Protein AF-A0A2E0P9W3-F1 (afdb_monomer_lite)

Foldseek 3Di:
DDDDDWDKDWDDADPVRPDTDIDTPDDDAPDKDKAAQQVDADPVRDGDPDRIDIDHRNDDDD

Radius of gyration: 13.71 Å; chains: 1; bounding box: 28×27×30 Å

Sequence (62 aa):
MDMKIHELKFVKLDESGLFIDLAVDELREGYVYELHAHGVRDRKGSKLLHPEAYYTLNRVLK

Structure (mmCIF, N/CA/C/O backbone):
data_AF-A0A2E0P9W3-F1
#
_entry.id   AF-A0A2E0P9W3-F1
#
loop_
_atom_site.group_PDB
_atom_site.id
_atom_site.type_symbol
_atom_site.label_atom_id
_atom_site.label_alt_id
_atom_site.label_comp_id
_atom_site.label_asym_id
_atom_site.label_entity_id
_atom_site.label_seq_id
_atom_site.pdbx_PDB_ins_code
_atom_site.Cartn_x
_atom_site.Cartn_y
_atom_site.Cartn_z
_atom_site.occupancy
_atom_site.B_iso_or_equiv
_atom_site.auth_seq_id
_atom_site.auth_comp_id
_atom_site.auth_asym_id
_atom_site.auth_atom_id
_atom_site.pdbx_PDB_model_num
ATOM 1 N N . MET A 1 1 ? 14.393 12.214 -13.595 1.00 62.88 1 MET A N 1
ATOM 2 C CA . MET A 1 1 ? 13.889 11.117 -12.746 1.00 62.88 1 MET A CA 1
ATOM 3 C C . MET A 1 1 ? 12.631 10.586 -13.403 1.00 62.88 1 MET A C 1
ATOM 5 O O . MET A 1 1 ? 11.814 11.397 -13.814 1.00 62.88 1 MET A O 1
ATOM 9 N N . ASP A 1 2 ? 12.540 9.272 -13.590 1.00 82.06 2 ASP A N 1
ATOM 10 C CA . ASP A 1 2 ? 11.366 8.590 -14.149 1.00 82.06 2 ASP A CA 1
ATOM 11 C C . ASP A 1 2 ? 10.363 8.373 -13.009 1.00 82.06 2 ASP A C 1
ATOM 13 O O . ASP A 1 2 ? 10.664 7.643 -12.066 1.00 82.06 2 ASP A O 1
ATOM 17 N N . MET A 1 3 ? 9.235 9.083 -13.042 1.00 85.31 3 MET A N 1
ATOM 18 C CA . MET A 1 3 ? 8.180 8.998 -12.032 1.00 85.31 3 MET A CA 1
ATOM 19 C C . MET A 1 3 ? 6.862 8.710 -12.737 1.00 85.31 3 MET A C 1
ATOM 21 O O . MET A 1 3 ? 6.481 9.420 -13.670 1.00 85.31 3 MET A O 1
ATOM 25 N N . LYS A 1 4 ? 6.161 7.679 -12.269 1.00 90.69 4 LYS A N 1
ATOM 26 C CA . LYS A 1 4 ? 4.887 7.242 -12.833 1.00 90.69 4 LYS A CA 1
ATOM 27 C C . LYS A 1 4 ? 3.889 6.972 -11.716 1.00 90.69 4 LYS A C 1
ATOM 29 O O . LYS A 1 4 ? 4.220 6.347 -10.714 1.00 90.69 4 LYS A O 1
ATOM 34 N N . ILE A 1 5 ? 2.661 7.444 -11.912 1.00 91.69 5 ILE A N 1
ATOM 35 C CA . ILE A 1 5 ? 1.522 7.085 -11.067 1.00 91.69 5 ILE A CA 1
ATOM 36 C C . ILE A 1 5 ? 0.946 5.779 -11.610 1.00 91.69 5 ILE A C 1
ATOM 38 O O . ILE A 1 5 ? 0.701 5.663 -12.812 1.00 91.69 5 ILE A O 1
ATOM 42 N N . HIS A 1 6 ? 0.751 4.806 -10.725 1.00 91.94 6 HIS A N 1
ATOM 43 C CA . HIS A 1 6 ? 0.180 3.506 -11.060 1.00 91.94 6 HIS A CA 1
ATOM 44 C C . HIS A 1 6 ? -1.293 3.450 -10.662 1.00 91.94 6 HIS A C 1
ATOM 46 O O . HIS A 1 6 ? -1.687 3.997 -9.630 1.00 91.94 6 HIS A O 1
ATOM 52 N N . GLU A 1 7 ? -2.100 2.763 -11.468 1.00 92.62 7 GLU A N 1
ATOM 53 C CA . GLU A 1 7 ? -3.454 2.410 -11.057 1.00 92.62 7 GLU A CA 1
ATOM 54 C C . GLU A 1 7 ? -3.403 1.357 -9.950 1.00 92.62 7 GLU A C 1
ATOM 56 O O . GLU A 1 7 ? -2.655 0.378 -10.021 1.00 92.62 7 GLU A O 1
ATOM 61 N N . LEU A 1 8 ? -4.216 1.575 -8.918 1.00 92.00 8 LEU A N 1
ATOM 62 C CA . LEU A 1 8 ? -4.294 0.728 -7.739 1.00 92.00 8 LEU A CA 1
ATOM 63 C C . LEU A 1 8 ? -5.731 0.243 -7.565 1.00 92.00 8 LEU A C 1
ATOM 65 O O . LEU A 1 8 ? -6.668 1.039 -7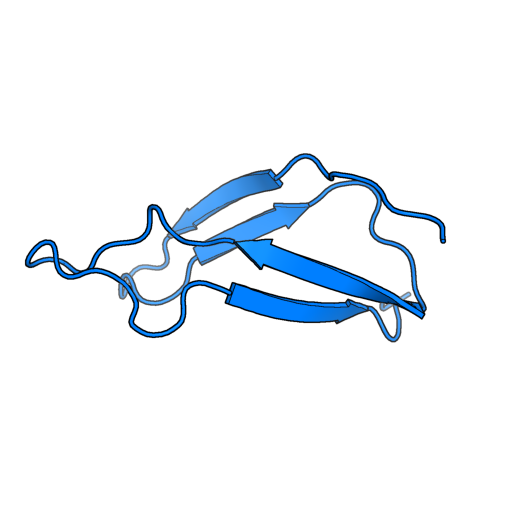.495 1.00 92.00 8 LEU A O 1
ATOM 69 N N . LYS A 1 9 ? -5.900 -1.076 -7.498 1.00 94.06 9 LYS A N 1
ATOM 70 C CA . LYS A 1 9 ? -7.197 -1.742 -7.374 1.00 94.06 9 LYS A CA 1
ATOM 71 C C . LYS A 1 9 ? -7.278 -2.431 -6.021 1.00 94.06 9 LYS A C 1
ATOM 73 O O . LYS A 1 9 ? -6.405 -3.215 -5.655 1.00 94.06 9 LYS A O 1
ATOM 78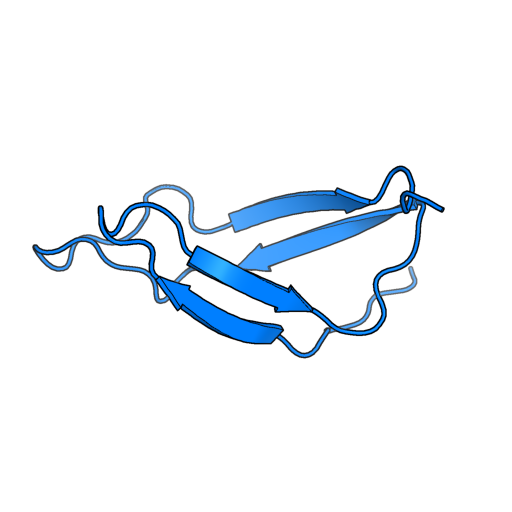 N N . PHE A 1 10 ? -8.342 -2.145 -5.281 1.00 92.25 10 PHE A N 1
ATOM 79 C CA . PHE A 1 10 ? -8.655 -2.875 -4.059 1.00 92.25 10 PHE A CA 1
ATOM 80 C C . PHE A 1 10 ? -9.129 -4.285 -4.417 1.00 92.25 10 PHE A C 1
ATOM 82 O O . PHE A 1 10 ? -10.044 -4.434 -5.226 1.00 92.25 10 PHE A O 1
ATOM 89 N N . VAL A 1 11 ? -8.516 -5.304 -3.817 1.00 95.69 11 VAL A N 1
ATOM 90 C CA . VAL A 1 11 ? -8.870 -6.705 -4.070 1.00 95.69 11 VAL A CA 1
ATOM 91 C C . VAL A 1 11 ? -9.768 -7.228 -2.958 1.00 95.69 11 VAL A C 1
ATOM 93 O O . VAL A 1 11 ? -10.898 -7.634 -3.223 1.00 95.69 11 VAL A O 1
ATOM 96 N N . LYS A 1 12 ? -9.284 -7.218 -1.712 1.00 94.88 12 LYS A N 1
ATOM 97 C CA . LYS A 1 12 ? -10.055 -7.675 -0.549 1.00 94.88 12 LYS A CA 1
ATOM 98 C C . LYS A 1 12 ? -9.483 -7.161 0.767 1.00 94.88 12 LYS A C 1
ATOM 100 O O . LYS A 1 12 ? -8.316 -6.788 0.851 1.00 94.88 12 LYS A O 1
ATOM 105 N N . LEU A 1 13 ? -10.327 -7.207 1.791 1.00 94.31 13 LEU A N 1
ATOM 106 C CA . LEU A 1 13 ? -9.951 -7.106 3.197 1.00 94.31 13 LEU A CA 1
ATOM 107 C C . LEU A 1 13 ? -9.945 -8.522 3.778 1.00 94.31 13 LEU A C 1
ATOM 109 O O . LEU A 1 13 ? -10.812 -9.330 3.437 1.00 94.31 13 LEU A O 1
ATOM 113 N N . ASP A 1 14 ? -8.977 -8.829 4.628 1.00 95.00 14 ASP A N 1
ATOM 114 C CA . ASP A 1 14 ? -8.947 -10.102 5.334 1.00 95.00 14 ASP A CA 1
ATOM 115 C C . ASP A 1 14 ? -10.027 -10.182 6.433 1.00 95.00 14 ASP A C 1
ATOM 117 O O . ASP A 1 14 ? -10.628 -9.184 6.833 1.00 95.00 14 ASP A O 1
ATOM 121 N N . GLU A 1 15 ? -10.263 -11.382 6.961 1.00 93.94 15 GLU A N 1
ATOM 122 C CA . GLU A 1 15 ? -11.298 -11.616 7.977 1.00 93.94 15 GLU A CA 1
ATOM 123 C C . GLU A 1 15 ? -11.019 -10.894 9.305 1.00 93.94 15 GLU A C 1
ATOM 125 O O . GLU A 1 15 ? -11.955 -10.523 10.017 1.00 93.94 15 GLU A O 1
ATOM 130 N N . SER A 1 16 ? -9.746 -10.655 9.647 1.00 92.25 16 SER A N 1
ATOM 131 C CA . SER A 1 16 ? -9.382 -9.912 10.860 1.00 92.25 16 SER A CA 1
ATOM 132 C C . SER A 1 16 ? -9.552 -8.394 10.701 1.00 92.25 16 SER A C 1
ATOM 134 O O . SER A 1 16 ? -9.716 -7.677 11.696 1.00 92.25 16 SER A O 1
ATOM 136 N N . GLY A 1 17 ? -9.588 -7.897 9.461 1.00 89.12 17 GLY A N 1
ATOM 137 C CA . GLY A 1 17 ? -9.675 -6.477 9.139 1.00 89.12 17 GLY A CA 1
ATOM 138 C C . GLY A 1 17 ? -8.369 -5.717 9.378 1.00 89.12 17 GLY A C 1
ATOM 139 O O . GLY A 1 17 ? -8.412 -4.521 9.668 1.00 89.12 17 GLY A O 1
ATOM 140 N N . LEU A 1 18 ? -7.233 -6.411 9.308 1.00 90.12 18 LEU A N 1
ATOM 141 C CA . LEU A 1 18 ? -5.889 -5.868 9.524 1.00 90.12 18 LEU A CA 1
ATOM 142 C C . LEU A 1 18 ? -5.047 -5.846 8.243 1.00 90.12 18 LEU A C 1
ATOM 144 O O . LEU A 1 18 ? -4.097 -5.070 8.155 1.00 90.12 18 LEU A O 1
ATOM 148 N N . PHE A 1 19 ? -5.398 -6.663 7.253 1.00 91.56 19 PHE A N 1
ATOM 149 C CA . PHE A 1 19 ? -4.678 -6.826 6.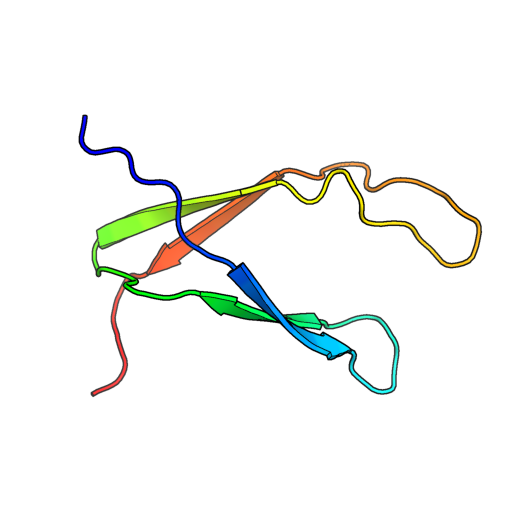000 1.00 91.56 19 PHE A CA 1
ATOM 150 C C . PHE A 1 19 ? -5.586 -6.521 4.813 1.00 91.56 19 PHE A C 1
ATOM 152 O O . PHE A 1 19 ? -6.730 -6.972 4.737 1.00 91.56 19 PHE A O 1
ATOM 159 N N . ILE A 1 20 ? -5.050 -5.758 3.864 1.00 91.69 20 ILE A N 1
ATOM 160 C CA . ILE A 1 20 ? -5.711 -5.428 2.606 1.00 91.69 20 ILE A CA 1
ATOM 161 C C . ILE A 1 20 ? -4.823 -5.901 1.468 1.00 91.69 20 ILE A C 1
ATOM 163 O O . ILE A 1 20 ? -3.638 -5.570 1.428 1.00 91.69 20 ILE A O 1
ATOM 167 N N . ASP A 1 21 ? -5.428 -6.599 0.515 1.00 93.38 21 ASP A N 1
ATOM 168 C CA . ASP A 1 21 ? -4.780 -6.941 -0.741 1.00 93.38 21 ASP A CA 1
ATOM 169 C C . ASP A 1 21 ? -5.053 -5.843 -1.773 1.00 93.38 21 ASP A C 1
ATOM 171 O O . ASP A 1 21 ? -6.205 -5.487 -2.053 1.00 93.38 21 ASP A O 1
ATOM 175 N N . LEU A 1 22 ? -3.974 -5.316 -2.349 1.00 92.62 22 LEU A N 1
ATOM 176 C CA . LEU A 1 22 ? -3.993 -4.302 -3.399 1.00 92.62 22 LEU A CA 1
ATOM 177 C C . LEU A 1 22 ? -3.325 -4.875 -4.648 1.00 92.62 22 LEU A C 1
ATOM 179 O O . LEU A 1 22 ? -2.216 -5.402 -4.579 1.00 92.62 22 LEU A O 1
ATOM 183 N N . ALA A 1 23 ? -3.993 -4.750 -5.791 1.00 92.94 23 ALA A N 1
ATOM 184 C CA . ALA A 1 23 ? -3.415 -5.054 -7.090 1.00 92.94 23 ALA A CA 1
ATOM 185 C C . ALA A 1 23 ? -2.911 -3.757 -7.728 1.00 92.94 23 ALA A C 1
ATOM 187 O O . ALA A 1 23 ? -3.644 -2.769 -7.799 1.00 92.94 23 ALA A O 1
ATOM 188 N N . VAL A 1 24 ? -1.657 -3.769 -8.176 1.00 92.06 24 VAL A N 1
ATOM 189 C CA . VAL A 1 24 ? -0.998 -2.633 -8.825 1.00 92.06 24 VAL A CA 1
ATOM 190 C C . VAL A 1 24 ? -0.463 -3.103 -10.167 1.00 92.06 24 VAL A C 1
ATOM 192 O O . VAL A 1 24 ? 0.244 -4.110 -10.237 1.00 92.06 24 VAL A O 1
ATOM 195 N N . ASP A 1 25 ? -0.810 -2.379 -11.225 1.00 89.81 25 ASP A N 1
ATOM 196 C CA . ASP A 1 25 ? -0.403 -2.732 -12.581 1.00 89.81 25 ASP A CA 1
ATOM 197 C C . ASP A 1 25 ? 1.020 -2.219 -12.889 1.00 89.81 25 ASP A C 1
ATOM 199 O O . ASP A 1 25 ? 1.481 -1.210 -12.349 1.00 89.81 25 ASP A O 1
ATOM 203 N N . GLU A 1 26 ? 1.721 -2.914 -13.790 1.00 88.69 26 GLU A N 1
ATOM 204 C CA . GLU A 1 26 ? 3.011 -2.492 -14.366 1.00 88.69 26 GLU A CA 1
ATOM 205 C C . GLU A 1 26 ? 4.156 -2.256 -13.357 1.00 88.69 26 GLU A C 1
ATOM 207 O O . GLU A 1 26 ? 4.981 -1.355 -13.537 1.00 88.69 26 GLU A O 1
ATOM 212 N N . LEU A 1 27 ? 4.249 -3.072 -12.301 1.00 89.69 27 LEU A N 1
ATOM 213 C CA . LEU A 1 27 ? 5.405 -3.037 -11.401 1.00 89.69 27 LEU A CA 1
ATOM 214 C C . LEU A 1 27 ? 6.700 -3.456 -12.129 1.00 89.69 27 LEU A C 1
ATOM 216 O O . LEU A 1 27 ? 6.722 -4.391 -12.928 1.00 89.69 27 LEU A O 1
ATOM 220 N N . ARG A 1 28 ? 7.797 -2.758 -11.831 1.00 90.38 28 ARG A N 1
ATOM 221 C CA . ARG A 1 28 ? 9.119 -2.894 -12.446 1.00 90.38 28 ARG A CA 1
ATOM 222 C C . ARG A 1 28 ? 10.163 -3.130 -11.365 1.00 90.38 28 ARG A C 1
ATOM 224 O O . ARG A 1 28 ? 10.187 -2.448 -10.344 1.00 90.38 28 ARG A O 1
ATOM 231 N N . GLU A 1 29 ? 11.044 -4.092 -11.610 1.00 92.25 29 GLU A N 1
ATOM 232 C CA . GLU A 1 29 ? 12.155 -4.378 -10.703 1.00 92.25 29 GLU A CA 1
ATOM 233 C C . GLU A 1 29 ? 13.110 -3.181 -10.593 1.00 92.25 29 GLU A C 1
ATOM 235 O O . GLU A 1 29 ? 13.366 -2.482 -11.575 1.00 92.25 29 GLU A O 1
ATOM 240 N N . GLY A 1 30 ? 13.645 -2.956 -9.392 1.00 90.56 30 GLY A N 1
ATOM 241 C CA . GLY A 1 30 ? 14.598 -1.878 -9.108 1.00 90.56 30 GLY A CA 1
ATOM 242 C C . GLY A 1 30 ? 13.968 -0.499 -8.885 1.00 90.56 30 GLY A C 1
ATOM 243 O O . GLY A 1 30 ? 14.700 0.462 -8.657 1.00 90.56 30 GLY A O 1
ATOM 244 N N . TYR A 1 31 ? 12.636 -0.394 -8.921 1.00 91.75 31 TYR A N 1
ATOM 245 C CA . TYR A 1 31 ? 11.906 0.834 -8.605 1.00 91.75 31 TYR A CA 1
ATOM 246 C C . TYR A 1 31 ? 11.393 0.822 -7.161 1.00 91.75 31 TYR A C 1
ATOM 248 O O . TYR A 1 31 ? 11.015 -0.221 -6.617 1.00 91.75 31 TYR A O 1
ATOM 256 N N . VAL A 1 32 ? 11.381 2.013 -6.558 1.00 92.94 32 VAL A N 1
ATOM 257 C CA . VAL A 1 32 ? 10.744 2.283 -5.266 1.00 92.94 32 VAL A CA 1
ATOM 258 C C . VAL A 1 32 ? 9.348 2.835 -5.529 1.00 92.94 32 VAL A C 1
ATOM 260 O O . VAL A 1 32 ? 9.174 3.737 -6.346 1.00 92.94 32 VAL A O 1
ATOM 263 N N . TYR A 1 33 ? 8.370 2.286 -4.825 1.00 93.50 33 TYR A N 1
ATOM 264 C CA . TYR A 1 33 ? 6.966 2.655 -4.887 1.00 93.50 33 TYR A CA 1
ATOM 265 C C . TYR A 1 33 ? 6.564 3.351 -3.600 1.00 93.50 33 TYR A C 1
ATOM 267 O O . TYR A 1 33 ? 6.836 2.841 -2.513 1.00 93.50 33 TYR A O 1
ATOM 275 N N . GLU A 1 34 ? 5.884 4.482 -3.736 1.00 94.88 34 GLU A N 1
ATOM 276 C CA . GLU A 1 34 ? 5.326 5.243 -2.623 1.00 94.88 34 GLU A CA 1
ATOM 277 C C . GLU A 1 34 ? 3.812 5.014 -2.579 1.00 94.88 34 GLU A C 1
ATOM 279 O O . GLU A 1 34 ? 3.110 5.201 -3.574 1.00 94.88 34 GLU A O 1
ATOM 284 N N . LEU A 1 35 ? 3.302 4.589 -1.426 1.00 94.25 35 LEU A N 1
ATOM 285 C CA . LEU A 1 35 ? 1.878 4.382 -1.181 1.00 94.25 35 LEU A CA 1
ATOM 286 C C . LEU A 1 35 ? 1.381 5.417 -0.175 1.00 94.25 35 LEU A C 1
ATOM 288 O O . LEU A 1 35 ? 1.870 5.478 0.950 1.00 94.25 35 LEU A O 1
ATOM 292 N N . HIS A 1 36 ? 0.388 6.211 -0.574 1.00 94.75 36 HIS A N 1
ATOM 293 C CA . HIS A 1 36 ? -0.180 7.284 0.243 1.00 94.75 36 HIS A CA 1
ATOM 294 C C . HIS A 1 36 ? -1.573 6.888 0.756 1.00 94.75 36 HIS A C 1
ATOM 296 O O . HIS A 1 36 ? -2.582 7.031 0.066 1.00 94.75 36 HIS A O 1
ATOM 302 N N . ALA A 1 37 ? -1.654 6.410 1.996 1.00 94.31 37 ALA A N 1
ATOM 303 C CA . ALA A 1 37 ? -2.855 5.838 2.606 1.00 94.31 37 ALA A CA 1
ATOM 304 C C . ALA A 1 37 ? -3.660 6.834 3.474 1.00 94.31 37 ALA A C 1
ATOM 306 O O . ALA A 1 37 ? -4.314 6.447 4.445 1.00 94.31 37 ALA A O 1
ATOM 307 N N . HIS A 1 38 ? -3.672 8.130 3.136 1.00 94.62 38 HIS A N 1
ATOM 308 C CA . HIS A 1 38 ? -4.319 9.180 3.948 1.00 94.62 38 HIS A CA 1
ATOM 309 C C . HIS A 1 38 ? -5.826 8.980 4.193 1.00 94.62 38 HIS A C 1
ATOM 311 O O . HIS A 1 38 ? -6.393 9.598 5.102 1.00 94.62 38 HIS A O 1
ATOM 317 N N . GLY A 1 39 ? -6.494 8.152 3.384 1.00 93.06 39 GLY A N 1
ATOM 318 C CA . GLY A 1 39 ? -7.909 7.805 3.527 1.00 93.06 39 GLY A CA 1
ATOM 319 C C . GLY A 1 39 ? -8.198 6.713 4.563 1.00 93.06 39 GLY A C 1
ATOM 320 O O . GLY A 1 39 ? -9.333 6.618 5.020 1.00 93.06 39 GLY A O 1
ATOM 321 N N . VAL A 1 40 ? -7.198 5.927 4.975 1.00 92.69 40 VAL A N 1
ATOM 322 C CA . VAL A 1 40 ? -7.387 4.777 5.873 1.00 92.69 40 VAL A CA 1
ATOM 323 C C . VAL A 1 40 ? -7.737 5.234 7.289 1.00 92.69 40 VAL A C 1
ATOM 325 O O . VAL A 1 40 ? -7.172 6.204 7.812 1.00 92.69 40 VAL A O 1
ATOM 328 N N . ARG A 1 41 ? -8.697 4.543 7.909 1.00 93.81 41 ARG A N 1
ATOM 329 C CA . ARG A 1 41 ? -9.199 4.824 9.257 1.00 93.81 41 ARG A CA 1
ATOM 330 C C . ARG A 1 41 ? -9.328 3.539 10.061 1.00 93.81 41 ARG A C 1
ATOM 332 O O . ARG A 1 41 ? -9.634 2.493 9.494 1.00 93.81 41 ARG A O 1
ATOM 339 N N . ASP A 1 42 ? -9.142 3.636 11.373 1.00 91.94 42 ASP A N 1
ATOM 340 C CA . ASP A 1 42 ? -9.535 2.560 12.284 1.00 91.94 42 ASP A CA 1
ATOM 341 C C . ASP A 1 42 ? -11.070 2.506 12.459 1.00 91.94 42 ASP A C 1
ATOM 343 O O . ASP A 1 42 ? -11.815 3.367 11.980 1.00 91.94 42 ASP A O 1
ATOM 347 N N . ARG A 1 43 ? -11.560 1.507 13.204 1.00 91.12 43 ARG A N 1
ATOM 348 C CA . ARG A 1 43 ? -13.000 1.335 13.487 1.00 91.12 43 ARG A CA 1
ATOM 349 C C . ARG A 1 43 ? -13.625 2.484 14.294 1.00 91.12 43 ARG A C 1
ATOM 351 O O . ARG A 1 43 ? -14.845 2.580 14.352 1.00 91.12 43 ARG A O 1
ATOM 358 N N . LYS A 1 44 ? -12.814 3.325 14.940 1.00 95.12 44 LYS A N 1
ATOM 359 C CA . LYS A 1 44 ? -13.237 4.503 15.712 1.00 95.12 44 LYS A CA 1
ATOM 360 C C . LYS A 1 44 ? -13.106 5.804 14.906 1.00 95.12 44 LYS A C 1
ATOM 362 O O . LYS A 1 44 ? -13.458 6.863 15.416 1.00 95.12 44 LYS A O 1
ATOM 367 N N . GLY A 1 45 ? -12.633 5.736 13.659 1.00 95.12 45 GLY A N 1
ATOM 368 C CA . GLY A 1 45 ? -12.431 6.886 12.780 1.00 95.12 45 GLY A CA 1
ATOM 369 C C . GLY A 1 45 ? -11.071 7.578 12.930 1.00 95.12 45 GLY A C 1
ATOM 370 O O . GLY A 1 45 ? -10.861 8.627 12.318 1.00 95.12 45 GLY A O 1
ATOM 371 N N . SER A 1 46 ? -10.136 7.022 13.702 1.00 96.50 46 SER A N 1
ATOM 372 C CA . SER A 1 46 ? -8.785 7.575 13.851 1.00 96.50 46 SER A CA 1
ATOM 373 C C . SER A 1 46 ? -7.987 7.396 12.560 1.00 96.50 46 SER A C 1
ATOM 375 O O . SER A 1 46 ? -8.104 6.376 11.880 1.00 96.50 46 SER A O 1
ATOM 377 N N . LYS A 1 47 ? -7.162 8.387 12.213 1.00 96.69 4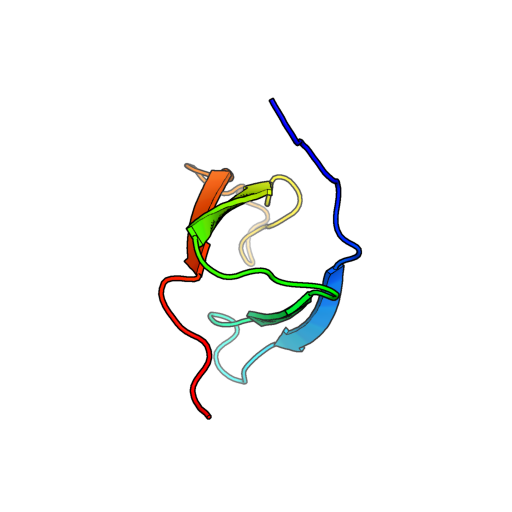7 LYS A N 1
ATOM 378 C CA . LYS A 1 47 ? -6.268 8.325 11.045 1.00 96.69 47 LYS A CA 1
ATOM 379 C C . LYS A 1 47 ? -5.008 7.513 11.354 1.00 96.69 47 LYS A C 1
ATOM 381 O O . LYS A 1 47 ? -4.630 7.378 12.516 1.00 96.69 47 LYS A O 1
ATOM 386 N N . LEU A 1 48 ? -4.326 7.046 10.307 1.00 93.31 48 LEU A N 1
ATOM 387 C CA . LEU A 1 48 ? -2.959 6.534 10.427 1.00 93.31 48 LEU A CA 1
ATOM 388 C C . LEU A 1 48 ? -2.010 7.640 10.911 1.00 93.31 48 LEU A C 1
ATOM 390 O O . LEU A 1 48 ? -2.104 8.778 10.450 1.00 93.31 48 LEU A O 1
ATOM 394 N N . LEU A 1 49 ? -1.083 7.282 11.803 1.00 95.50 49 LEU A 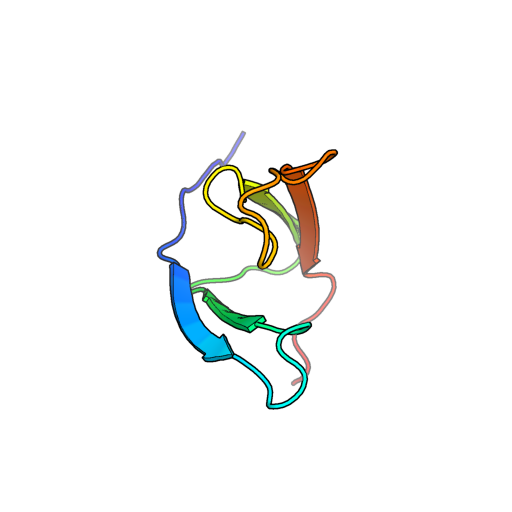N 1
ATOM 395 C CA . LEU A 1 49 ? -0.000 8.172 12.237 1.00 95.50 49 LEU A CA 1
ATOM 396 C C . LEU A 1 49 ? 1.034 8.390 11.119 1.00 95.50 49 LEU A C 1
ATOM 398 O O . LEU A 1 49 ? 1.541 9.495 10.963 1.00 95.50 49 LEU A O 1
ATOM 402 N N . HIS A 1 50 ? 1.293 7.344 10.330 1.00 94.88 50 HIS A N 1
ATOM 403 C CA . HIS A 1 50 ? 2.198 7.346 9.180 1.00 94.88 50 HIS A CA 1
ATOM 404 C C . HIS A 1 50 ? 1.446 6.799 7.958 1.00 94.88 50 HIS A C 1
ATOM 406 O O . HIS A 1 50 ? 1.348 5.581 7.800 1.00 94.88 50 HIS A O 1
ATOM 412 N N . PRO A 1 51 ? 0.797 7.665 7.162 1.00 95.62 51 PRO A N 1
ATOM 413 C CA . PRO A 1 51 ? 0.048 7.241 5.982 1.00 95.62 51 PRO A CA 1
ATOM 414 C C . PRO A 1 51 ? 0.937 6.920 4.771 1.00 95.62 51 PRO A C 1
ATOM 416 O O . PRO A 1 51 ? 0.441 6.309 3.829 1.00 95.62 51 PRO A O 1
ATOM 419 N N . GLU A 1 52 ? 2.206 7.318 4.771 1.00 96.38 52 GLU A N 1
ATOM 420 C CA . GLU A 1 52 ? 3.164 7.029 3.707 1.00 96.38 52 GLU A CA 1
ATOM 421 C C . GLU A 1 52 ? 3.888 5.699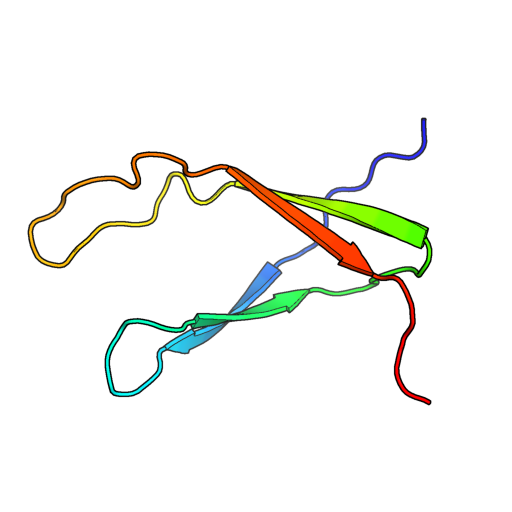 3.954 1.00 96.38 52 GLU A C 1
ATOM 423 O O . GLU A 1 52 ? 4.448 5.461 5.026 1.00 96.38 52 GLU A O 1
ATOM 428 N N . ALA A 1 53 ? 3.907 4.836 2.941 1.00 93.94 53 ALA A N 1
ATOM 429 C CA . ALA A 1 53 ? 4.648 3.581 2.945 1.00 93.94 53 ALA A CA 1
ATOM 430 C C . ALA A 1 53 ? 5.496 3.445 1.677 1.00 93.94 53 ALA A C 1
ATOM 432 O O . ALA A 1 53 ? 5.146 3.974 0.624 1.00 93.94 53 ALA A O 1
ATOM 433 N N . TYR A 1 54 ? 6.598 2.702 1.782 1.00 94.56 54 TYR A N 1
ATOM 434 C CA . TYR A 1 54 ? 7.558 2.520 0.699 1.00 94.56 54 TYR A CA 1
ATOM 435 C C . TYR A 1 54 ? 7.784 1.036 0.441 1.00 94.56 54 TYR A C 1
ATOM 437 O O . TYR A 1 54 ? 8.041 0.269 1.370 1.00 94.56 54 TYR A O 1
ATOM 445 N N . TYR A 1 55 ? 7.707 0.636 -0.824 1.00 92.75 55 TYR A N 1
ATOM 446 C CA . TYR A 1 55 ? 7.958 -0.733 -1.256 1.00 92.75 55 TYR A CA 1
ATOM 447 C C . TYR A 1 55 ? 8.941 -0.750 -2.421 1.00 92.75 55 TYR A C 1
ATOM 449 O O . TYR A 1 55 ? 8.734 -0.067 -3.418 1.00 92.75 55 TYR A O 1
ATOM 457 N N . THR A 1 56 ? 9.987 -1.566 -2.328 1.00 93.38 56 THR A N 1
ATOM 458 C CA . THR A 1 56 ? 10.919 -1.786 -3.439 1.00 93.38 56 THR A CA 1
ATOM 459 C C . THR A 1 56 ? 10.683 -3.168 -4.016 1.00 93.38 56 THR A C 1
ATOM 461 O O . THR A 1 56 ? 10.842 -4.175 -3.319 1.00 93.38 56 THR A O 1
ATOM 464 N N . LEU A 1 57 ? 10.358 -3.236 -5.307 1.00 90.44 57 LEU A N 1
ATOM 465 C CA . LEU A 1 57 ? 10.301 -4.514 -6.004 1.00 90.44 57 LEU A CA 1
ATOM 466 C C . LEU A 1 57 ? 11.723 -4.940 -6.380 1.00 90.44 57 LEU A C 1
ATOM 468 O O . LEU A 1 57 ? 12.257 -4.550 -7.415 1.00 90.44 57 LEU A O 1
ATOM 472 N N . ASN A 1 58 ? 12.353 -5.737 -5.520 1.00 87.69 58 ASN A N 1
ATOM 473 C CA . ASN A 1 58 ? 13.722 -6.206 -5.756 1.00 87.69 58 ASN A CA 1
ATOM 474 C C . ASN A 1 58 ? 13.794 -7.301 -6.828 1.00 87.69 58 ASN A C 1
ATOM 476 O O . ASN A 1 58 ? 14.773 -7.372 -7.565 1.00 87.69 58 ASN A O 1
ATOM 480 N N . ARG A 1 59 ? 12.784 -8.178 -6.887 1.00 84.25 59 ARG A N 1
ATOM 481 C CA . ARG A 1 59 ? 12.705 -9.286 -7.844 1.00 84.25 59 ARG A CA 1
ATOM 482 C C . ARG A 1 59 ? 11.271 -9.794 -7.961 1.00 84.25 59 ARG A C 1
ATOM 484 O O . ARG A 1 59 ? 10.618 -10.015 -6.943 1.00 84.25 59 ARG A O 1
ATOM 491 N N . VAL A 1 60 ? 10.821 -10.056 -9.181 1.00 78.62 60 VAL A N 1
ATOM 492 C CA . VAL A 1 60 ? 9.610 -10.825 -9.467 1.00 78.62 60 VAL A CA 1
ATOM 493 C C . VAL A 1 60 ? 9.973 -12.308 -9.405 1.00 78.62 60 VAL A C 1
ATOM 495 O O . VAL A 1 60 ? 10.925 -12.765 -10.048 1.00 78.62 60 VAL A O 1
ATOM 498 N N . LEU A 1 61 ? 9.251 -13.074 -8.585 1.00 70.44 61 LEU A N 1
ATOM 499 C CA . LEU A 1 61 ? 9.359 -14.533 -8.593 1.00 70.44 61 LEU A CA 1
ATOM 500 C C . LEU A 1 61 ? 8.939 -15.029 -9.988 1.00 70.44 61 LEU A C 1
ATOM 502 O O . LEU A 1 61 ? 7.829 -14.746 -10.431 1.00 70.44 61 LEU A O 1
ATOM 506 N N . LYS A 1 62 ? 9.873 -15.686 -10.682 1.00 59.38 62 LYS A N 1
ATOM 507 C CA . LYS A 1 62 ? 9.667 -16.320 -11.992 1.00 59.38 62 LYS A CA 1
ATOM 508 C C . LYS A 1 62 ? 9.170 -17.743 -11.821 1.00 59.38 62 LYS A C 1
ATOM 510 O O . LYS A 1 62 ? 9.652 -18.393 -10.865 1.00 59.38 62 LYS A O 1
#

Secondary structure (DSSP, 8-state):
----PPPEEEEEE-TTSS-EEEEESS--TT-EEEEE-TT-B-TT-PBPS--EEEEE------

pLDDT: mean 90.88, std 6.91, range [59.38, 96.69]